Protein AF-A0A401TQV5-F1 (afdb_monomer)

Solvent-accessible surface area (backbone atoms only — not comparable to full-atom values): 4543 Å² total; per-residue (Å²): 58,48,64,93,43,83,66,72,64,92,72,33,91,60,95,40,68,62,36,69,71,71,104,43,83,40,54,23,63,45,31,59,75,47,26,83,42,82,46,82,79,88,45,65,53,45,66,67,67,73,77,35,58,74,47,89,75,76,89,67,72,52,94,87,63,69,87,76,130

Secondary structure (DSSP, 8-state):
-BTTB---GGG-SS--SEEEETTEEEE-HHHHHHBS-SSSTT--B-HHHHHS-B----SS--GGGS---

Nearest PDB structures (foldseek):
  7aio-assembly1_A  TM=9.112E-01  e=2.789E-04  Homo sapiens
  7d99-assembly1_B  TM=9.247E-01  e=3.612E-04  Homo sapiens
  7ain-assembly1_A  TM=9.113E-01  e=1.157E-03  Homo sapiens
  6m22-assembly1_B  TM=9.061E-01  e=1.705E-03  Homo sapiens
  6kkr-assembly1_A  TM=8.864E-01  e=1.941E-03  Homo sapiens

pLDDT: mean 80.93, std 11.26, range [47.09, 92.19]

Organism: Chiloscyllium punctatum (NCBI:txid137246)

Radius of gyration: 14.94 Å; Cα contacts (8 Å, |Δi|>4): 76; chains: 1; bounding box: 43×32×27 Å

Sequence (69 aa):
MLGNRTLSRHLFTSCVKVDTNGSEVLVSDLWKLFCDSETVENSSCDSYFVHNNLTEILGIPGMASGAIV

Foldseek 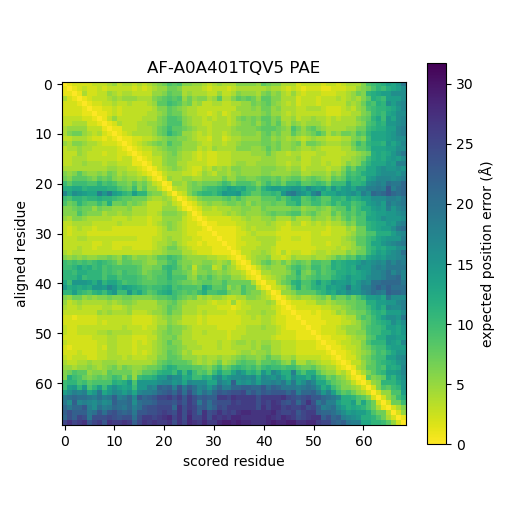3Di:
DWAPDDDDCVQFPDQDQWDCDDPDIWGGSVVVVFWPDRDPPPIDGDPSNVPTDGDDDDPDPPPVNPPDD

Structure (mmCIF, N/CA/C/O backbone):
data_AF-A0A401TQV5-F1
#
_entry.id   AF-A0A401TQV5-F1
#
loop_
_atom_site.group_PDB
_atom_site.id
_atom_site.type_symbol
_atom_site.label_atom_id
_atom_site.label_alt_id
_atom_site.label_comp_id
_atom_site.label_asym_id
_atom_site.label_entity_id
_atom_site.label_seq_id
_atom_site.pdbx_PDB_ins_code
_atom_site.Cartn_x
_atom_site.Cartn_y
_atom_site.Cartn_z
_atom_site.occupancy
_atom_site.B_iso_or_equiv
_atom_site.auth_seq_id
_atom_site.auth_comp_id
_atom_site.auth_asym_id
_atom_site.auth_atom_id
_atom_site.pdbx_PDB_model_num
ATOM 1 N N . MET A 1 1 ? 3.118 -8.921 -4.010 1.00 89.62 1 MET A N 1
ATOM 2 C CA . MET A 1 1 ? 2.867 -8.815 -5.462 1.00 89.62 1 MET A CA 1
ATOM 3 C C . MET A 1 1 ? 1.379 -8.644 -5.686 1.00 89.62 1 MET A C 1
ATOM 5 O O . MET A 1 1 ? 0.599 -9.113 -4.868 1.00 89.62 1 MET A O 1
ATOM 9 N N . LEU A 1 2 ? 1.001 -7.959 -6.762 1.00 91.31 2 LEU A N 1
ATOM 10 C CA . LEU A 1 2 ? -0.377 -7.833 -7.229 1.00 91.31 2 LEU A CA 1
ATOM 11 C C . LEU A 1 2 ? -0.447 -8.444 -8.627 1.00 91.31 2 LEU A C 1
ATOM 13 O O . LEU A 1 2 ? 0.090 -7.866 -9.572 1.00 91.31 2 LEU A O 1
ATOM 17 N N . GLY A 1 3 ? -1.042 -9.631 -8.749 1.00 90.06 3 GLY A N 1
ATOM 18 C CA . GLY A 1 3 ? -0.993 -10.402 -9.993 1.00 90.06 3 GLY A CA 1
ATOM 19 C C . GLY A 1 3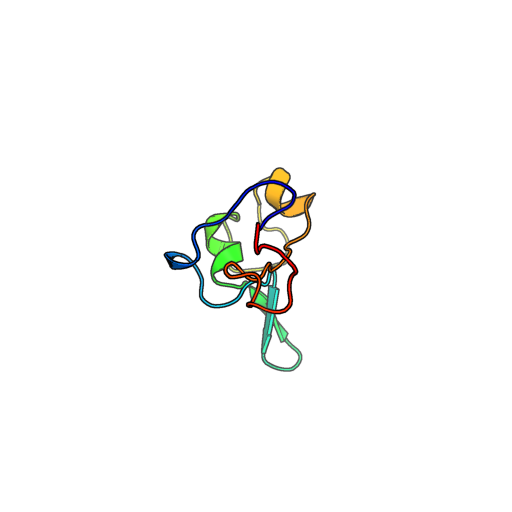 ? 0.454 -10.689 -10.409 1.00 90.06 3 GLY A C 1
ATOM 20 O O . GLY A 1 3 ? 1.152 -11.447 -9.741 1.00 90.06 3 GLY A O 1
ATOM 21 N N . ASN A 1 4 ? 0.912 -10.041 -11.487 1.00 91.25 4 ASN A N 1
ATOM 22 C CA . ASN A 1 4 ? 2.288 -10.142 -11.993 1.00 91.25 4 ASN A CA 1
ATOM 23 C C . ASN A 1 4 ? 3.159 -8.899 -11.724 1.00 91.25 4 ASN A C 1
ATOM 25 O O . ASN A 1 4 ? 4.280 -8.818 -12.227 1.00 91.25 4 ASN A O 1
ATOM 29 N N . ARG A 1 5 ? 2.654 -7.915 -10.969 1.00 89.50 5 ARG A N 1
ATOM 3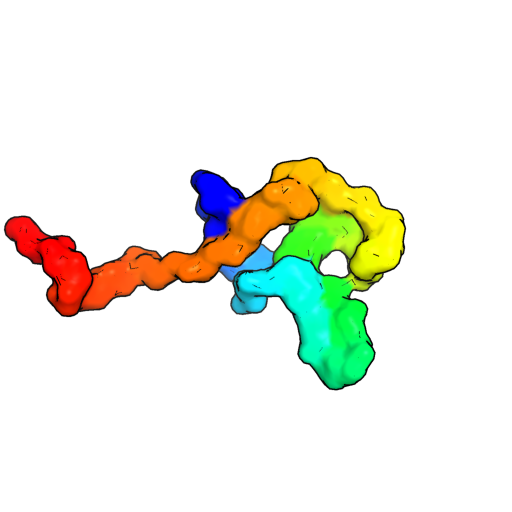0 C CA . ARG A 1 5 ? 3.371 -6.673 -10.660 1.00 89.50 5 ARG A CA 1
ATOM 31 C C . ARG A 1 5 ? 3.937 -6.701 -9.243 1.00 89.50 5 ARG A C 1
ATOM 33 O O . ARG A 1 5 ? 3.230 -6.955 -8.262 1.00 89.50 5 ARG A O 1
ATOM 40 N N . THR A 1 6 ? 5.227 -6.406 -9.124 1.00 89.25 6 THR A N 1
ATOM 41 C CA . THR A 1 6 ? 5.890 -6.210 -7.830 1.00 89.25 6 THR A CA 1
ATOM 42 C C . THR A 1 6 ? 5.474 -4.870 -7.234 1.00 89.25 6 THR A C 1
ATOM 44 O O . THR A 1 6 ? 5.472 -3.857 -7.927 1.00 89.25 6 THR A O 1
ATOM 47 N N . LEU A 1 7 ? 5.127 -4.866 -5.946 1.00 88.44 7 LEU A N 1
ATOM 48 C CA . LEU A 1 7 ? 4.781 -3.657 -5.199 1.00 88.44 7 LEU A CA 1
ATOM 49 C C . LEU A 1 7 ? 5.924 -3.291 -4.251 1.00 88.44 7 LEU A C 1
ATOM 51 O O . LEU A 1 7 ? 6.555 -4.179 -3.674 1.00 88.44 7 LEU A O 1
ATOM 55 N N . SER A 1 8 ? 6.171 -1.994 -4.072 1.00 88.69 8 SER A N 1
ATOM 56 C CA . SER A 1 8 ? 7.159 -1.512 -3.105 1.00 88.69 8 SER A CA 1
ATOM 57 C C . SER A 1 8 ? 6.622 -1.657 -1.683 1.00 88.69 8 SER A C 1
ATOM 59 O O . SER A 1 8 ? 5.653 -0.994 -1.321 1.00 88.69 8 SER A O 1
ATOM 61 N N . ARG A 1 9 ? 7.276 -2.487 -0.861 1.00 86.19 9 ARG A N 1
ATOM 62 C CA . ARG A 1 9 ? 6.888 -2.713 0.544 1.00 86.19 9 ARG A CA 1
ATOM 63 C C . ARG A 1 9 ? 6.981 -1.453 1.411 1.00 86.19 9 ARG A C 1
ATOM 65 O O . ARG A 1 9 ? 6.363 -1.398 2.457 1.00 86.19 9 ARG A O 1
ATOM 72 N N . HIS A 1 10 ? 7.720 -0.425 1.000 1.00 87.06 10 HIS A N 1
ATOM 73 C CA . HIS A 1 10 ? 7.843 0.796 1.803 1.00 87.06 10 HIS A CA 1
ATOM 74 C C . HIS A 1 10 ? 6.525 1.586 1.922 1.00 87.06 10 HIS A C 1
ATOM 76 O O . HIS A 1 10 ? 6.398 2.432 2.797 1.00 87.06 10 HIS A O 1
ATOM 82 N N . LEU A 1 11 ? 5.556 1.315 1.044 1.00 83.94 11 LEU A N 1
ATOM 83 C CA . LEU A 1 11 ? 4.310 2.073 0.951 1.00 83.94 11 LEU A CA 1
ATOM 84 C C . LEU A 1 11 ? 3.162 1.482 1.787 1.00 83.94 11 LEU A C 1
ATOM 86 O O . LEU A 1 11 ? 2.106 2.097 1.859 1.00 83.94 11 LEU A O 1
ATOM 90 N N . PHE A 1 12 ? 3.331 0.294 2.374 1.00 89.00 12 PHE A N 1
ATOM 91 C CA . PHE A 1 12 ? 2.284 -0.380 3.147 1.00 89.00 12 PHE A CA 1
ATOM 92 C C . PHE A 1 12 ? 2.881 -1.382 4.136 1.00 89.00 12 PHE A C 1
ATOM 94 O O . PHE A 1 12 ? 3.882 -2.042 3.851 1.00 89.00 12 PHE A O 1
ATOM 101 N N . THR A 1 13 ? 2.233 -1.542 5.287 1.00 84.56 13 THR A N 1
ATOM 102 C CA . THR A 1 13 ? 2.719 -2.458 6.330 1.00 84.56 13 THR A CA 1
ATOM 103 C C . THR A 1 13 ? 2.200 -3.881 6.123 1.00 84.56 13 THR A C 1
ATOM 105 O O . THR A 1 13 ? 2.959 -4.845 6.241 1.00 84.56 13 THR A O 1
ATOM 108 N N . SER A 1 14 ? 0.918 -4.024 5.776 1.00 85.62 14 SER A N 1
ATOM 109 C CA . SER A 1 14 ? 0.249 -5.312 5.583 1.00 85.62 14 SER A CA 1
ATOM 110 C C . SER A 1 14 ? 0.016 -5.607 4.098 1.00 85.62 14 SER A C 1
ATOM 112 O O . SER A 1 14 ? -0.394 -4.745 3.323 1.00 85.62 14 SER A O 1
ATOM 114 N N . CYS A 1 15 ? 0.290 -6.844 3.665 1.00 87.00 15 CYS A N 1
ATOM 115 C CA . CYS A 1 15 ? 0.026 -7.283 2.289 1.00 87.00 15 CYS A CA 1
ATOM 116 C C . CYS A 1 15 ? -1.410 -7.807 2.152 1.00 87.00 15 CYS A C 1
ATOM 118 O O . CYS A 1 15 ? -1.639 -8.955 1.777 1.00 87.00 15 CYS A O 1
ATOM 120 N N . VAL A 1 16 ? -2.387 -6.966 2.485 1.00 88.69 16 VAL A N 1
ATOM 121 C CA . VAL A 1 16 ? -3.811 -7.306 2.406 1.00 88.69 16 VAL A CA 1
ATOM 122 C C . VAL A 1 16 ? -4.560 -6.211 1.664 1.00 88.69 16 VAL A C 1
ATOM 124 O O . VAL A 1 16 ? -4.173 -5.047 1.686 1.00 88.69 16 VAL A O 1
ATOM 127 N N . LYS A 1 17 ? -5.630 -6.587 0.959 1.00 86.56 17 LYS A N 1
ATOM 128 C CA . LYS A 1 17 ? -6.504 -5.597 0.314 1.00 86.56 17 LYS A CA 1
ATOM 129 C C . LYS A 1 17 ? -7.357 -4.883 1.355 1.00 86.56 17 LYS A C 1
ATOM 131 O O . LYS A 1 17 ? -7.582 -3.686 1.268 1.00 86.56 17 LYS A O 1
ATOM 136 N N . VAL A 1 18 ? -7.826 -5.652 2.323 1.00 85.19 18 VAL A N 1
ATOM 137 C CA . VAL A 1 18 ? -8.821 -5.253 3.302 1.00 85.19 18 VAL A CA 1
ATOM 138 C C . VAL A 1 18 ? -8.331 -5.750 4.652 1.00 85.19 18 VAL A C 1
ATOM 140 O O . VAL A 1 18 ? -7.855 -6.882 4.749 1.00 85.19 18 VAL A O 1
ATOM 143 N N . ASP A 1 19 ? -8.392 -4.882 5.649 1.00 83.75 19 ASP A N 1
ATOM 144 C CA . ASP A 1 19 ? -8.029 -5.178 7.026 1.00 83.75 19 ASP A CA 1
ATOM 145 C C . ASP A 1 19 ? -9.305 -5.434 7.840 1.00 83.75 19 ASP A C 1
ATOM 147 O O . ASP A 1 19 ? -10.357 -4.861 7.570 1.00 83.75 19 ASP A O 1
ATOM 151 N N . THR A 1 20 ? -9.254 -6.316 8.829 1.00 79.94 20 THR A N 1
ATOM 152 C CA . THR A 1 20 ? -10.426 -6.656 9.655 1.00 79.94 20 THR A CA 1
ATOM 153 C C . THR A 1 20 ? -10.066 -6.437 11.108 1.00 79.94 20 THR A C 1
ATOM 155 O O . THR A 1 20 ? -9.340 -7.242 11.693 1.00 79.94 20 THR A O 1
ATOM 158 N N . ASN A 1 21 ? -10.561 -5.344 11.691 1.00 76.00 21 ASN A N 1
ATOM 159 C CA . ASN A 1 21 ? -10.339 -5.020 13.096 1.00 76.00 21 ASN A CA 1
ATOM 160 C C . ASN A 1 21 ? -11.627 -5.289 13.879 1.00 76.00 21 ASN A C 1
ATOM 162 O O . ASN A 1 21 ? -12.522 -4.451 13.947 1.00 76.00 21 ASN A O 1
ATOM 166 N N . GLY A 1 22 ? -11.745 -6.502 14.421 1.00 70.50 22 GLY A N 1
ATOM 167 C CA . GLY A 1 22 ? -13.016 -6.980 14.963 1.00 70.50 22 GLY A CA 1
ATOM 168 C C . GLY A 1 22 ? -14.035 -7.189 13.844 1.00 70.50 22 GLY A C 1
ATOM 169 O O . GLY A 1 22 ? -13.676 -7.344 12.683 1.00 70.50 22 GLY A O 1
ATOM 170 N N . SER A 1 23 ? -15.317 -7.211 14.170 1.00 74.88 23 SER A N 1
ATOM 171 C CA . SER A 1 23 ? -16.412 -7.505 13.235 1.00 74.88 23 SER A CA 1
ATOM 172 C C . SER A 1 23 ? -16.588 -6.494 12.082 1.00 74.88 23 SER A C 1
ATOM 174 O O . SER A 1 23 ? -17.564 -6.595 11.341 1.00 74.88 23 SER A O 1
ATOM 176 N N . GLU A 1 24 ? -15.683 -5.522 11.939 1.00 75.19 24 GLU A N 1
ATOM 177 C CA . GLU A 1 24 ? -15.730 -4.425 10.978 1.00 75.19 24 GLU A CA 1
ATOM 178 C C . GLU A 1 24 ? -14.619 -4.563 9.927 1.00 75.19 24 GLU A C 1
ATOM 180 O O . GLU A 1 24 ? -13.452 -4.836 10.225 1.00 75.19 24 GLU A O 1
ATOM 185 N N . VAL A 1 25 ? -15.012 -4.378 8.668 1.00 79.81 25 VAL A N 1
ATOM 186 C CA . VAL A 1 25 ? -14.147 -4.489 7.494 1.00 79.81 25 VAL A CA 1
ATOM 187 C C . VAL A 1 25 ? -13.597 -3.100 7.163 1.00 79.81 25 VAL A C 1
ATOM 189 O O . VAL A 1 25 ? -14.337 -2.221 6.724 1.00 79.81 25 VAL A O 1
ATOM 192 N N . LEU A 1 26 ? -12.301 -2.899 7.379 1.00 81.31 26 LEU A N 1
ATOM 193 C CA . LEU A 1 26 ? -11.580 -1.647 7.158 1.00 81.31 26 LEU A CA 1
ATOM 194 C C . LEU A 1 26 ? -10.676 -1.749 5.926 1.00 81.31 26 LEU A C 1
ATOM 196 O O . LEU A 1 26 ? -10.264 -2.824 5.496 1.00 81.31 26 LEU A O 1
ATOM 200 N N . VAL A 1 27 ? -10.337 -0.610 5.335 1.00 83.81 27 VAL A N 1
ATOM 201 C CA . VAL A 1 27 ? -9.362 -0.571 4.239 1.00 83.81 27 VAL A CA 1
ATOM 202 C C . VAL A 1 27 ? -7.933 -0.681 4.778 1.00 83.81 27 VAL A C 1
ATOM 204 O O . VAL A 1 27 ? -7.619 -0.142 5.838 1.00 83.81 27 VAL A O 1
ATOM 207 N N . SER A 1 28 ? -7.048 -1.352 4.038 1.00 88.38 28 SER A N 1
ATOM 208 C CA . SER A 1 28 ? -5.610 -1.387 4.351 1.00 88.38 28 SER A CA 1
ATOM 209 C C . SER A 1 28 ? -4.884 -0.154 3.792 1.00 88.38 28 SER A C 1
ATOM 211 O O . SER A 1 28 ? -5.375 0.497 2.869 1.00 88.38 28 SER A O 1
ATOM 213 N N . ASP A 1 29 ? -3.673 0.133 4.279 1.00 88.25 29 ASP A N 1
ATOM 214 C CA . ASP A 1 29 ? -2.764 1.131 3.689 1.00 88.25 29 ASP A CA 1
ATOM 215 C C . ASP A 1 29 ? -2.590 0.918 2.180 1.00 88.25 29 ASP A C 1
ATOM 217 O O . ASP A 1 29 ? -2.550 1.868 1.400 1.00 88.25 29 ASP A O 1
ATOM 221 N N . LEU A 1 30 ? -2.543 -0.349 1.755 1.00 89.31 30 LEU A N 1
ATOM 222 C CA . LEU A 1 30 ? -2.400 -0.717 0.353 1.00 89.31 30 LEU A CA 1
ATOM 223 C C . LEU A 1 30 ? -3.626 -0.297 -0.471 1.00 89.31 30 LEU A C 1
ATOM 225 O O . LEU A 1 30 ? -3.466 0.144 -1.604 1.00 89.31 30 LEU A O 1
ATOM 229 N N . TRP A 1 31 ? -4.835 -0.370 0.091 1.00 89.19 31 TRP A N 1
ATOM 230 C CA . TRP A 1 31 ? -6.066 0.065 -0.580 1.00 89.19 31 TRP A CA 1
ATOM 231 C C . TRP A 1 31 ? -6.030 1.556 -0.918 1.00 89.19 31 TRP A C 1
ATOM 233 O O . TRP A 1 31 ? -6.371 1.939 -2.034 1.00 89.19 31 TRP A O 1
ATOM 243 N N . LYS A 1 32 ? -5.525 2.388 0.002 1.00 87.00 32 LYS A N 1
ATOM 244 C CA . LYS A 1 32 ? -5.415 3.847 -0.177 1.00 87.00 32 LYS A CA 1
ATOM 245 C C . LYS A 1 32 ? -4.489 4.252 -1.330 1.00 87.00 32 LYS A C 1
ATOM 247 O O . LYS A 1 32 ? -4.575 5.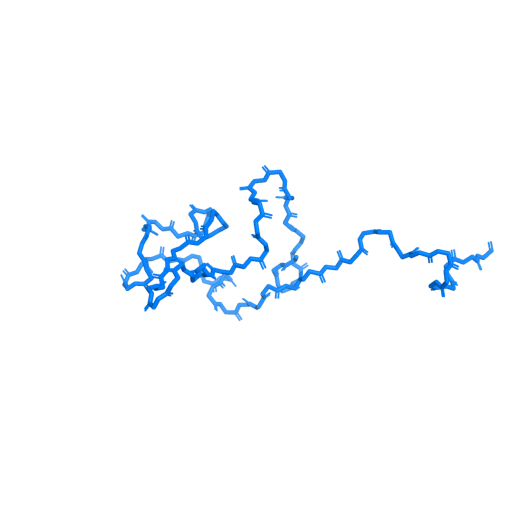369 -1.821 1.00 87.00 32 LYS A O 1
ATOM 252 N N . LEU A 1 33 ? -3.603 3.356 -1.771 1.00 88.44 33 LEU A N 1
ATOM 253 C CA . LEU A 1 33 ? -2.721 3.593 -2.920 1.00 88.44 33 LEU A CA 1
ATOM 254 C C . LEU A 1 33 ? -3.419 3.361 -4.267 1.00 88.44 33 LEU A C 1
ATOM 256 O O . LEU A 1 33 ? -2.947 3.860 -5.286 1.00 88.44 33 LEU A O 1
ATOM 260 N N . PHE A 1 34 ? -4.496 2.572 -4.287 1.00 90.00 34 PHE A N 1
ATOM 261 C CA . PHE A 1 34 ? -5.163 2.124 -5.514 1.00 90.00 34 PHE A CA 1
ATOM 262 C C . PHE A 1 34 ? -6.633 2.544 -5.605 1.00 90.00 34 PHE A C 1
ATOM 264 O O . PHE A 1 34 ? -7.249 2.321 -6.647 1.00 90.00 34 PHE A O 1
ATOM 271 N N . CYS A 1 35 ? -7.198 3.130 -4.551 1.00 88.50 35 CYS A N 1
ATOM 272 C CA . CYS A 1 35 ? -8.599 3.530 -4.464 1.00 88.50 35 CYS A CA 1
ATOM 273 C C . CYS A 1 35 ? -8.738 4.958 -3.923 1.00 88.50 35 CYS A C 1
ATOM 275 O O . CYS A 1 35 ? -7.974 5.370 -3.056 1.00 88.50 35 CYS A O 1
ATOM 277 N N . ASP A 1 36 ? -9.753 5.683 -4.400 1.00 85.00 36 ASP A N 1
ATOM 278 C CA . ASP A 1 36 ? -10.028 7.089 -4.039 1.00 85.00 36 ASP A CA 1
ATOM 279 C C . ASP A 1 36 ? -10.759 7.257 -2.688 1.00 85.00 36 ASP A C 1
ATOM 281 O O . ASP A 1 36 ? -10.986 8.369 -2.222 1.00 85.00 36 ASP A O 1
ATOM 285 N N . SER A 1 37 ? -11.175 6.151 -2.060 1.00 78.50 37 SER A N 1
ATOM 286 C CA . SER A 1 37 ? -11.932 6.163 -0.803 1.00 78.50 37 SER A CA 1
ATOM 287 C C . SER A 1 37 ? -11.311 5.247 0.243 1.00 78.50 37 SER A C 1
ATOM 289 O O . SER A 1 37 ? -10.792 4.172 -0.068 1.00 78.50 37 SER A O 1
ATOM 291 N N . GLU A 1 38 ? -11.452 5.650 1.504 1.00 75.31 38 GLU A N 1
ATOM 292 C CA . GLU A 1 38 ? -11.062 4.874 2.681 1.00 75.31 38 GLU A CA 1
ATOM 293 C C . GLU A 1 38 ? -12.151 3.884 3.143 1.00 75.31 38 GLU A C 1
ATOM 295 O O . GLU A 1 38 ? -12.074 3.319 4.232 1.00 75.31 38 GLU A O 1
ATOM 300 N N . THR A 1 39 ? -13.172 3.652 2.317 1.00 73.88 39 THR A N 1
ATOM 301 C CA . THR A 1 39 ? -14.248 2.686 2.565 1.00 73.88 39 THR A CA 1
ATOM 302 C C . THR A 1 39 ? -14.306 1.634 1.464 1.00 73.88 39 THR A C 1
ATOM 304 O O . THR A 1 39 ? -14.016 1.919 0.305 1.00 73.88 39 THR A O 1
ATOM 307 N N . VAL A 1 40 ? -14.711 0.412 1.820 1.00 72.31 40 VAL A N 1
ATOM 308 C CA . VAL A 1 40 ? -14.859 -0.706 0.866 1.00 72.31 40 VAL A CA 1
ATOM 309 C C . VAL A 1 40 ? -16.121 -0.549 0.005 1.00 72.31 40 VAL A C 1
ATOM 311 O O . VAL A 1 40 ? -16.164 -0.975 -1.147 1.00 72.31 40 VAL A O 1
ATOM 314 N N . GLU A 1 41 ? -17.150 0.096 0.553 1.00 65.75 41 GLU A N 1
ATOM 315 C CA . GLU A 1 41 ? -18.432 0.317 -0.114 1.00 65.75 41 GLU A CA 1
ATOM 316 C C . GLU A 1 41 ? -18.303 1.449 -1.151 1.00 65.75 41 GLU A C 1
ATOM 318 O O . GLU A 1 41 ? -18.085 2.609 -0.796 1.00 65.75 41 GLU A O 1
ATOM 323 N N . ASN A 1 42 ? -18.471 1.109 -2.435 1.00 64.62 42 ASN A N 1
ATOM 324 C CA . ASN A 1 42 ? -18.599 2.047 -3.561 1.00 64.62 42 ASN A CA 1
ATOM 325 C C . ASN A 1 42 ? -17.368 2.940 -3.850 1.00 64.62 42 ASN A C 1
ATOM 327 O O . ASN A 1 42 ? -17.501 4.043 -4.382 1.00 64.62 42 ASN A O 1
ATOM 331 N N . SER A 1 43 ? -16.160 2.476 -3.525 1.00 70.75 43 SER A N 1
ATOM 332 C CA . SER A 1 43 ? -14.922 3.176 -3.881 1.00 70.75 43 SER A CA 1
ATOM 333 C C . SER A 1 43 ? -14.546 2.965 -5.351 1.00 70.75 43 SER A C 1
ATOM 335 O O . SER A 1 43 ? -14.502 1.828 -5.827 1.00 70.75 43 SER A O 1
ATOM 337 N N . SER A 1 44 ? -14.186 4.041 -6.054 1.00 85.00 44 SER A N 1
ATOM 338 C CA . SER A 1 44 ? -13.528 3.932 -7.360 1.00 85.00 44 SER A CA 1
ATOM 339 C C . SER A 1 44 ? -12.083 3.470 -7.152 1.00 85.00 44 SER A C 1
ATOM 341 O O . SER A 1 44 ? -11.288 4.174 -6.528 1.00 85.00 44 SER A O 1
ATOM 343 N N . CYS A 1 45 ? -11.763 2.271 -7.633 1.00 88.19 45 CYS A N 1
ATOM 344 C CA . CYS A 1 45 ? -10.444 1.652 -7.522 1.00 88.19 45 CYS A CA 1
ATOM 345 C C . CYS A 1 45 ? -9.846 1.384 -8.901 1.00 88.19 45 CYS A C 1
ATOM 347 O O . CYS A 1 45 ? -10.567 1.189 -9.883 1.00 88.19 45 CYS A O 1
ATOM 349 N N . ASP A 1 46 ? -8.521 1.281 -8.960 1.00 91.06 46 ASP A N 1
ATOM 350 C CA . ASP A 1 46 ? -7.821 0.837 -10.156 1.00 91.06 46 ASP A CA 1
ATOM 351 C C . ASP A 1 46 ? -8.328 -0.546 -10.608 1.00 91.06 46 ASP A C 1
ATOM 353 O O . ASP A 1 46 ? -8.391 -1.511 -9.839 1.00 91.06 46 ASP A O 1
ATOM 357 N N . SER A 1 47 ? -8.681 -0.654 -11.890 1.00 91.69 47 SER A N 1
ATOM 358 C CA . SER A 1 47 ? -9.239 -1.883 -12.463 1.00 91.69 47 SER A CA 1
ATOM 359 C C . SER A 1 47 ? -8.320 -3.098 -12.293 1.00 91.69 47 SER A C 1
ATOM 361 O O . SER A 1 47 ? -8.802 -4.202 -12.035 1.00 91.69 47 SER A O 1
ATOM 363 N N . TYR A 1 48 ? -7.000 -2.915 -12.372 1.00 91.19 48 TYR A N 1
ATOM 364 C CA . TYR A 1 48 ? -6.034 -3.988 -12.185 1.00 91.19 48 TYR A CA 1
ATOM 365 C C . TYR A 1 48 ? -6.013 -4.446 -10.724 1.00 91.19 48 TYR A C 1
ATOM 367 O O . TYR A 1 48 ? -5.945 -5.646 -10.459 1.00 91.19 48 TYR A O 1
ATOM 375 N N . PHE A 1 49 ? -6.136 -3.519 -9.773 1.00 90.88 49 PHE A N 1
ATOM 376 C CA . PHE A 1 49 ? -6.231 -3.836 -8.349 1.00 90.88 49 PHE A CA 1
ATOM 377 C C . PHE A 1 49 ? -7.501 -4.620 -7.996 1.00 90.88 49 PHE A C 1
ATOM 379 O O . PHE A 1 49 ? -7.441 -5.570 -7.210 1.00 90.88 49 PHE A O 1
ATOM 386 N N . VAL A 1 50 ? -8.633 -4.304 -8.627 1.00 89.00 50 VAL A N 1
ATOM 387 C CA . VAL A 1 50 ? -9.898 -5.034 -8.431 1.00 89.00 50 VAL A CA 1
ATOM 388 C C . VAL A 1 50 ? -9.821 -6.456 -9.000 1.00 89.00 50 VAL A C 1
ATOM 390 O O . VAL A 1 50 ? -10.214 -7.406 -8.325 1.00 89.00 50 VAL A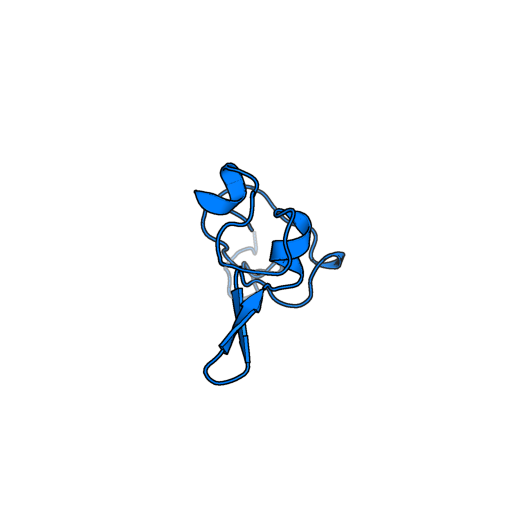 O 1
ATOM 393 N N . HIS A 1 51 ? -9.256 -6.629 -10.198 1.00 92.19 51 HIS A N 1
ATOM 394 C CA . HIS A 1 51 ? -9.272 -7.911 -10.918 1.00 92.19 51 HIS A CA 1
ATOM 395 C C . HIS A 1 51 ? -8.132 -8.876 -10.556 1.00 92.19 51 HIS A C 1
ATOM 397 O O . HIS A 1 51 ? -8.177 -10.039 -10.953 1.00 92.19 51 HIS A O 1
ATOM 403 N N . ASN A 1 52 ? -7.106 -8.436 -9.820 1.00 92.12 52 ASN A N 1
ATOM 404 C CA . ASN A 1 52 ? -5.955 -9.278 -9.476 1.00 92.12 52 ASN A CA 1
ATOM 405 C C . ASN A 1 52 ? -5.859 -9.555 -7.979 1.00 92.12 52 ASN A C 1
ATOM 407 O O . ASN A 1 52 ? -6.183 -8.705 -7.157 1.00 92.12 52 ASN A O 1
ATOM 411 N N . ASN A 1 53 ? -5.347 -10.727 -7.609 1.00 90.56 53 ASN A N 1
ATOM 412 C CA . ASN A 1 53 ? -5.104 -11.084 -6.213 1.00 90.56 53 ASN A CA 1
ATOM 413 C C . ASN A 1 53 ? -3.747 -10.572 -5.716 1.00 90.56 53 ASN A C 1
ATOM 415 O O . ASN A 1 53 ? -2.797 -10.424 -6.492 1.00 90.56 53 ASN A O 1
ATOM 419 N N . LEU A 1 54 ? -3.667 -10.320 -4.408 1.00 89.94 54 LEU A N 1
ATOM 420 C CA . LEU A 1 54 ? -2.400 -10.068 -3.732 1.00 89.94 54 LEU A CA 1
ATOM 421 C C . LEU A 1 54 ? -1.756 -11.395 -3.340 1.00 89.94 54 LEU A C 1
ATOM 423 O O . LEU A 1 54 ? -2.422 -12.297 -2.838 1.00 89.94 54 LEU A O 1
ATOM 427 N N . THR A 1 55 ? -0.452 -11.492 -3.554 1.00 88.56 55 THR A N 1
ATOM 428 C CA . THR A 1 55 ? 0.368 -12.635 -3.152 1.00 88.56 55 THR A CA 1
ATOM 429 C C . THR A 1 55 ? 1.637 -12.145 -2.478 1.00 88.56 55 THR A C 1
ATOM 431 O O . THR A 1 55 ? 2.358 -11.294 -3.007 1.00 88.56 55 THR A O 1
ATOM 434 N N . GLU A 1 56 ? 1.935 -12.675 -1.299 1.00 87.00 56 GLU A N 1
ATOM 435 C CA . GLU A 1 56 ? 3.193 -12.413 -0.611 1.00 87.00 56 GLU A CA 1
ATOM 436 C C . GLU A 1 56 ? 4.210 -13.494 -0.979 1.00 87.00 56 GLU A C 1
ATOM 438 O O . GLU A 1 56 ? 3.911 -14.685 -0.947 1.00 87.00 56 GLU A O 1
ATOM 443 N N . ILE A 1 57 ? 5.407 -13.069 -1.380 1.00 84.56 57 ILE A N 1
ATOM 444 C CA . ILE A 1 57 ? 6.491 -13.960 -1.798 1.00 84.56 57 ILE A CA 1
ATOM 445 C C . ILE A 1 57 ? 7.705 -13.648 -0.930 1.00 84.56 57 ILE A C 1
ATOM 447 O O . ILE A 1 57 ? 8.026 -12.477 -0.705 1.00 84.56 57 ILE A O 1
ATOM 451 N N . LEU A 1 58 ? 8.383 -14.692 -0.452 1.00 79.94 58 LEU A N 1
ATOM 452 C CA . LEU A 1 58 ? 9.636 -14.561 0.286 1.00 79.94 58 LEU A CA 1
ATOM 453 C C . LEU A 1 58 ? 10.739 -14.095 -0.672 1.00 79.94 58 LEU A C 1
ATOM 455 O O . LEU A 1 58 ? 11.088 -14.799 -1.615 1.00 79.94 58 LEU A O 1
ATOM 459 N N . GLY A 1 59 ? 11.279 -12.897 -0.432 1.00 71.81 59 GLY A N 1
ATOM 460 C CA . GLY A 1 59 ? 12.315 -12.310 -1.290 1.00 71.81 59 GLY A CA 1
ATOM 461 C C . GLY A 1 59 ? 13.659 -13.038 -1.216 1.00 71.81 59 GLY A C 1
ATOM 462 O O . GLY A 1 59 ? 14.420 -13.014 -2.177 1.00 71.81 59 GLY A O 1
ATOM 463 N N . ILE A 1 60 ? 13.934 -13.709 -0.096 1.00 78.19 60 ILE A N 1
ATOM 464 C CA . ILE A 1 60 ? 15.086 -14.594 0.049 1.00 78.19 60 ILE A CA 1
ATOM 465 C C . ILE A 1 60 ? 14.548 -16.023 0.040 1.00 78.19 60 ILE A C 1
ATOM 467 O O . ILE A 1 60 ? 14.009 -16.471 1.059 1.00 78.19 60 ILE A O 1
ATOM 471 N N . PRO A 1 61 ? 14.668 -16.750 -1.080 1.00 68.81 61 PRO A N 1
ATOM 472 C CA . PRO A 1 61 ? 14.546 -18.194 -1.037 1.00 68.81 61 PRO A CA 1
ATOM 473 C C . PRO A 1 61 ? 15.672 -18.682 -0.116 1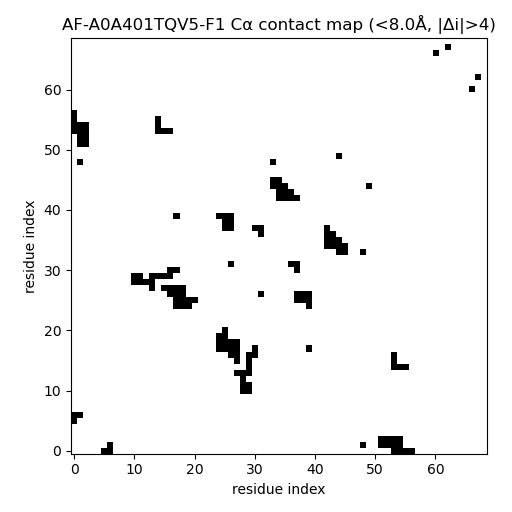.00 68.81 61 PRO A C 1
ATOM 475 O O . PRO A 1 61 ? 16.849 -18.515 -0.426 1.00 68.81 61 PRO A O 1
ATOM 478 N N . GLY A 1 62 ? 15.331 -19.163 1.083 1.00 62.00 62 GLY A N 1
ATOM 479 C CA . GLY A 1 62 ? 16.328 -19.603 2.063 1.00 62.00 62 GLY A CA 1
ATOM 480 C C . GLY A 1 62 ? 17.268 -20.662 1.478 1.00 62.00 62 GLY A C 1
ATOM 481 O O . GLY A 1 62 ? 16.962 -21.270 0.456 1.00 62.00 62 GLY A O 1
ATOM 482 N N . MET A 1 63 ? 18.395 -20.942 2.141 1.00 61.28 63 MET A N 1
ATOM 483 C CA . MET A 1 63 ? 19.402 -21.905 1.649 1.00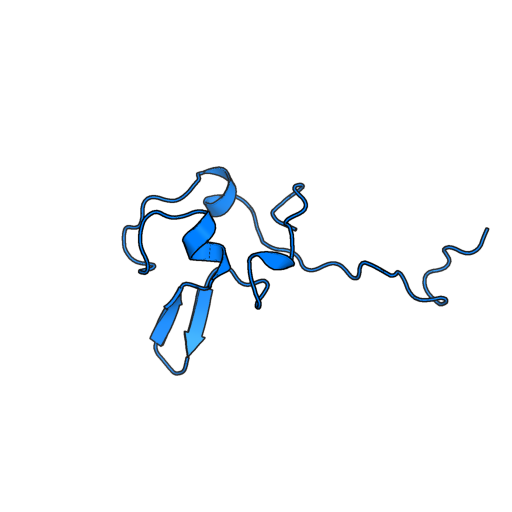 61.28 63 MET A CA 1
ATOM 484 C C . MET A 1 63 ? 18.838 -23.309 1.327 1.00 61.28 63 MET A C 1
ATOM 486 O O . MET A 1 63 ? 19.428 -24.042 0.543 1.00 61.28 63 MET A O 1
ATOM 490 N N . ALA A 1 64 ? 17.673 -23.673 1.877 1.00 60.94 64 ALA A N 1
ATOM 491 C CA . ALA A 1 64 ? 16.953 -24.912 1.566 1.00 60.94 64 ALA A CA 1
ATOM 492 C C . ALA A 1 64 ? 16.178 -24.892 0.228 1.00 60.94 64 ALA A C 1
ATOM 494 O O . ALA A 1 64 ? 15.642 -25.914 -0.185 1.00 60.94 64 ALA A O 1
ATOM 495 N N . SER A 1 65 ? 16.099 -23.751 -0.459 1.00 55.28 65 SER A N 1
ATOM 496 C CA . SER A 1 65 ? 15.307 -23.572 -1.681 1.00 55.28 65 SER A CA 1
ATOM 497 C C . SER A 1 65 ? 16.027 -24.032 -2.958 1.00 55.28 65 SER A C 1
ATOM 499 O O . SER A 1 65 ? 15.539 -23.773 -4.055 1.00 55.28 65 SER A O 1
ATOM 501 N N . GLY A 1 66 ? 17.186 -24.691 -2.839 1.00 55.50 66 GLY A N 1
ATOM 502 C CA . GLY A 1 66 ? 17.896 -25.288 -3.977 1.00 55.50 66 GLY A CA 1
ATOM 503 C C . GLY A 1 66 ? 18.484 -24.288 -4.979 1.00 55.50 66 GLY A C 1
ATOM 504 O O . GLY A 1 66 ? 18.929 -24.698 -6.043 1.00 55.50 66 GLY A O 1
ATOM 505 N N . ALA A 1 67 ? 18.523 -22.991 -4.655 1.00 57.09 67 ALA A N 1
ATOM 506 C CA . ALA A 1 67 ? 19.141 -21.945 -5.477 1.00 57.09 67 ALA A CA 1
ATOM 507 C C . ALA A 1 67 ? 20.661 -21.834 -5.235 1.00 57.09 67 ALA A C 1
ATOM 509 O O . ALA A 1 67 ? 21.210 -20.739 -5.146 1.00 57.09 67 ALA A O 1
ATOM 510 N N . ILE A 1 68 ? 21.324 -22.978 -5.069 1.00 52.12 68 ILE A N 1
ATOM 511 C CA . ILE A 1 68 ? 22.779 -23.086 -4.992 1.00 52.12 68 ILE A CA 1
ATOM 512 C C . ILE A 1 68 ? 23.187 -23.792 -6.286 1.00 52.12 68 ILE A C 1
ATOM 514 O O . ILE A 1 68 ? 22.880 -24.972 -6.457 1.00 52.12 68 ILE A O 1
ATOM 518 N N . VAL A 1 69 ? 23.799 -23.046 -7.204 1.00 47.09 6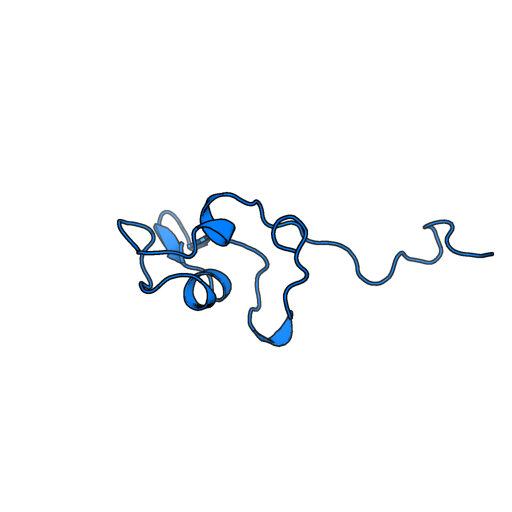9 VAL A N 1
ATOM 519 C CA . VAL A 1 69 ? 24.465 -23.567 -8.409 1.00 47.09 69 VAL A CA 1
ATOM 520 C C . VAL A 1 69 ? 25.968 -23.430 -8.261 1.00 47.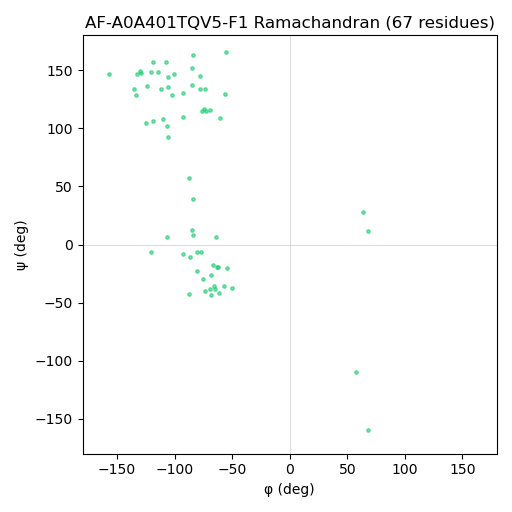09 69 VAL A C 1
ATOM 522 O O . VAL A 1 69 ? 26.398 -22.439 -7.626 1.00 47.09 69 VAL A O 1
#

Mean predicted aligned error: 7.94 Å